Protein AF-X1T3E7-F1 (afdb_monomer_lite)

Foldseek 3Di:
DDDQDPDPQDADFDDDPDLLVRLVVLLVLLVVLLVLLVVLVVVDDPPPPVCVVLVVLSVQLVVLSVQLVVLSVVLVVLVVVQPDDHDPVSVVSSSVSSVSSSVSSSSSSRSSSSSNCVRDPDDPDPVCVVVVPDD

Sequence (135 aa):
RFFPEPTHSFYELVLEEEPVLIVTAAEDAALSYTAKAQQELNKLSYSDVEYASLNELLTKAKNQYNIGFMAQWDGVILESDSGANPSLQTQSEWLKKYCDALNAYAKSQAISLQVYNALVPVPTKLSELRHYNAP

Organism: NCBI:txid412755

Radius of gyration: 17.85 Å; chains: 1; bounding box: 41×33×55 Å

pLDDT: mean 82.86, std 18.31, range [28.38, 98.5]

Structure (mmCIF, N/CA/C/O backbone):
data_AF-X1T3E7-F1
#
_entry.id   AF-X1T3E7-F1
#
loop_
_atom_site.group_PDB
_atom_site.id
_atom_site.type_symbol
_atom_site.label_atom_id
_atom_site.label_alt_id
_atom_site.label_comp_id
_atom_site.label_asym_id
_atom_site.label_entity_id
_atom_site.label_seq_id
_atom_site.pdbx_PDB_ins_code
_atom_site.Cartn_x
_atom_site.Cartn_y
_atom_site.Cartn_z
_atom_site.occupancy
_atom_site.B_iso_or_equiv
_atom_site.auth_seq_id
_atom_site.auth_comp_id
_atom_site.auth_asym_id
_atom_site.auth_atom_id
_atom_site.pdbx_PDB_model_num
ATOM 1 N N . ARG A 1 1 ? -5.787 -1.559 29.673 1.00 41.94 1 ARG A N 1
ATOM 2 C CA . ARG A 1 1 ? -4.686 -1.539 28.678 1.00 41.94 1 ARG A CA 1
ATOM 3 C C . ARG A 1 1 ? -4.904 -2.731 27.762 1.00 41.94 1 ARG A C 1
ATOM 5 O O . ARG A 1 1 ? -4.612 -3.843 28.176 1.00 41.94 1 ARG A O 1
ATOM 12 N N . PHE A 1 2 ? -5.514 -2.511 26.601 1.00 40.09 2 PHE A N 1
ATOM 13 C CA . PHE A 1 2 ? -5.654 -3.542 25.577 1.00 40.09 2 PHE A CA 1
ATOM 14 C C . PHE A 1 2 ? -4.277 -3.687 24.922 1.00 40.09 2 PHE A C 1
ATOM 16 O O . PHE A 1 2 ? -3.780 -2.735 24.323 1.00 40.09 2 PHE A O 1
ATOM 23 N N . PHE A 1 3 ? -3.599 -4.806 25.156 1.00 39.22 3 PHE A N 1
ATOM 24 C CA . PHE A 1 3 ? -2.403 -5.145 24.395 1.00 39.22 3 PHE A CA 1
ATOM 25 C C . PHE A 1 3 ? -2.887 -5.910 23.165 1.00 39.22 3 PHE A C 1
ATOM 27 O O . PHE A 1 3 ? -3.631 -6.873 23.347 1.00 39.22 3 PHE A O 1
ATOM 34 N N . PRO A 1 4 ? -2.548 -5.485 21.939 1.00 43.44 4 PRO A N 1
ATOM 35 C CA . PRO A 1 4 ? -2.921 -6.251 20.764 1.00 43.44 4 PRO A CA 1
ATOM 36 C C . PRO A 1 4 ? -2.249 -7.628 20.853 1.00 43.44 4 PRO A C 1
ATOM 38 O O . PRO A 1 4 ? -1.025 -7.720 20.974 1.00 43.44 4 PRO A O 1
ATOM 41 N N . GLU A 1 5 ? -3.068 -8.682 20.849 1.00 44.84 5 GLU A N 1
ATOM 42 C CA . GLU A 1 5 ? -2.658 -10.064 20.568 1.00 44.84 5 GLU A CA 1
ATOM 43 C C . GLU A 1 5 ? -1.767 -10.096 19.308 1.00 44.84 5 GLU A C 1
ATOM 45 O O . GLU A 1 5 ? -1.893 -9.211 18.453 1.00 44.84 5 GLU A O 1
ATOM 50 N N . PRO A 1 6 ? -0.852 -11.075 19.162 1.00 39.75 6 PRO A N 1
ATOM 51 C CA . PRO A 1 6 ? 0.026 -11.153 18.000 1.00 39.75 6 PRO A CA 1
ATOM 52 C C . PRO A 1 6 ? -0.793 -11.164 16.706 1.00 39.75 6 PRO A C 1
ATOM 54 O O . PRO A 1 6 ? -1.476 -12.129 16.370 1.00 39.75 6 PRO A O 1
ATOM 57 N N . THR A 1 7 ? -0.732 -10.051 15.979 1.00 46.62 7 THR A N 1
ATOM 58 C CA . THR A 1 7 ? -1.510 -9.875 14.758 1.00 46.62 7 THR A CA 1
ATOM 59 C C . THR A 1 7 ? -0.927 -10.735 13.649 1.00 46.62 7 THR A C 1
ATOM 61 O O . THR A 1 7 ? 0.177 -10.485 13.164 1.00 46.62 7 THR A O 1
ATOM 64 N N . HIS A 1 8 ? -1.688 -11.737 13.220 1.00 45.22 8 HIS A N 1
ATOM 65 C CA . HIS A 1 8 ? -1.434 -12.458 11.981 1.00 45.22 8 HIS A CA 1
ATOM 66 C C . HIS A 1 8 ? -1.750 -11.530 10.797 1.00 45.22 8 HIS A C 1
ATOM 68 O O . HIS A 1 8 ? -2.844 -11.550 10.242 1.00 45.22 8 HIS A O 1
ATOM 74 N N . SER A 1 9 ? -0.817 -10.643 10.457 1.00 52.12 9 SER A N 1
ATOM 75 C CA . SER A 1 9 ? -0.91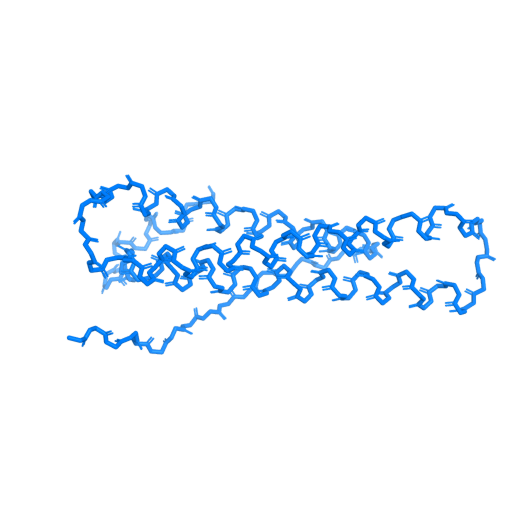4 -9.783 9.277 1.00 52.12 9 SER A CA 1
ATOM 76 C C . SER A 1 9 ? -0.344 -10.523 8.071 1.00 52.12 9 SER A C 1
ATOM 78 O O . SER A 1 9 ? 0.872 -10.613 7.908 1.00 52.12 9 SER A O 1
ATOM 80 N N . PHE A 1 10 ? -1.236 -11.070 7.252 1.00 63.72 10 PHE A N 1
ATOM 81 C CA . PHE A 1 10 ? -0.922 -11.536 5.906 1.00 63.72 10 PHE A CA 1
ATOM 82 C C .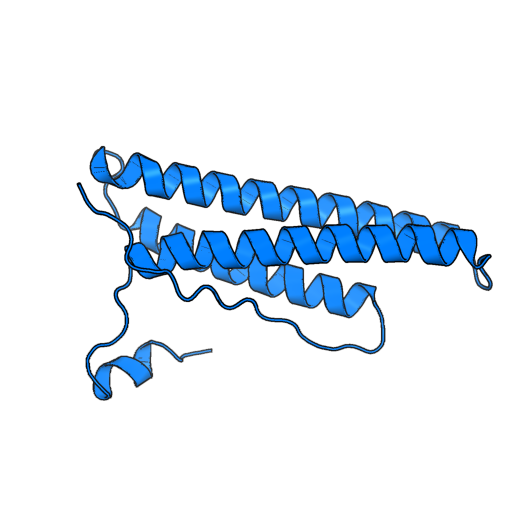 PHE A 1 10 ? -1.070 -10.360 4.938 1.00 63.72 10 PHE A C 1
ATOM 84 O O . PHE A 1 10 ? -1.857 -9.453 5.186 1.00 63.72 10 PHE A O 1
ATOM 91 N N . TYR A 1 11 ? -0.290 -10.346 3.867 1.00 66.31 11 TYR A N 1
ATOM 92 C CA . TYR A 1 11 ? -0.465 -9.411 2.761 1.00 66.31 11 TYR A CA 1
ATOM 93 C C . TYR A 1 11 ? -0.681 -10.234 1.498 1.00 66.31 11 TYR A C 1
ATOM 95 O O . TYR A 1 11 ? -0.137 -11.333 1.363 1.00 66.31 11 TYR A O 1
ATOM 103 N N . GLU A 1 12 ? -1.520 -9.725 0.613 1.00 76.38 12 GLU A N 1
ATOM 104 C CA . GLU A 1 12 ? -1.856 -10.380 -0.637 1.00 76.38 12 GLU A CA 1
ATOM 105 C C . GLU A 1 12 ? -0.914 -9.890 -1.735 1.00 76.38 12 GLU A C 1
ATOM 107 O O . GLU A 1 12 ? -0.697 -8.686 -1.902 1.00 76.38 12 GLU A O 1
ATOM 112 N N . LEU A 1 13 ? -0.330 -10.849 -2.453 1.00 73.31 13 LEU A N 1
ATOM 113 C CA . LEU A 1 13 ? 0.453 -1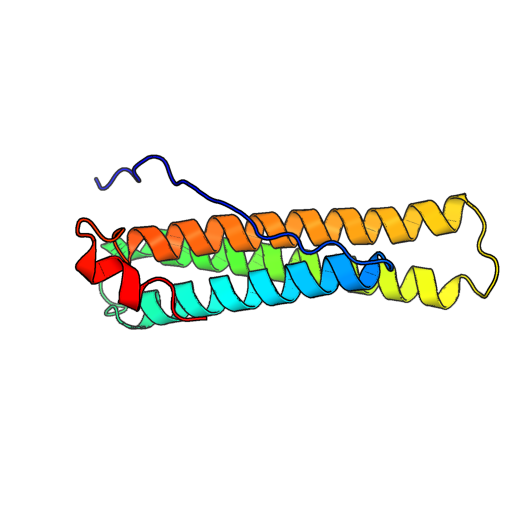0.620 -3.658 1.00 73.31 13 LEU A CA 1
ATOM 114 C C . LEU A 1 13 ? -0.144 -11.449 -4.787 1.00 73.31 13 LEU A C 1
ATOM 116 O O . LEU A 1 13 ? -0.255 -12.670 -4.668 1.00 73.31 13 LEU A O 1
ATOM 120 N N . VAL A 1 14 ? -0.466 -10.778 -5.888 1.00 81.75 14 VAL A N 1
ATOM 121 C CA . VAL A 1 14 ? -0.838 -11.411 -7.153 1.00 81.75 14 VAL A CA 1
ATOM 122 C C . VAL A 1 14 ? 0.388 -11.387 -8.059 1.00 81.75 14 VAL A C 1
ATOM 124 O O . VAL A 1 14 ? 1.063 -10.364 -8.171 1.00 81.75 14 VAL A O 1
ATOM 127 N N . LEU A 1 15 ? 0.721 -12.536 -8.646 1.00 81.56 15 LEU A N 1
ATOM 128 C CA . LEU A 1 15 ? 1.816 -12.645 -9.607 1.00 81.56 15 LEU A CA 1
ATOM 129 C C . LEU A 1 15 ? 1.277 -12.362 -11.005 1.00 81.56 15 LEU A C 1
ATOM 131 O O . LEU A 1 15 ? 0.324 -13.006 -11.430 1.00 81.56 15 LEU A O 1
ATOM 135 N N . GLU A 1 16 ? 1.931 -11.445 -11.706 1.00 86.94 16 GLU A N 1
ATOM 136 C CA . GLU A 1 16 ? 1.581 -11.008 -13.056 1.00 86.94 16 GLU A CA 1
ATOM 137 C C . GLU A 1 16 ? 2.837 -10.969 -13.934 1.00 86.94 16 GLU A C 1
ATOM 139 O O . GLU A 1 16 ? 3.964 -10.968 -13.428 1.00 86.94 16 GLU A O 1
ATOM 144 N N . GLU A 1 17 ? 2.646 -10.951 -15.254 1.00 84.00 17 GLU A N 1
ATOM 145 C CA . GLU A 1 17 ? 3.756 -10.918 -16.219 1.00 84.00 17 GLU A CA 1
ATOM 146 C C . GLU A 1 17 ? 4.453 -9.551 -16.263 1.00 84.00 17 GLU A C 1
ATOM 148 O O . GLU A 1 17 ? 5.671 -9.479 -16.439 1.00 84.00 17 GLU A O 1
ATOM 153 N N . GLU A 1 18 ? 3.699 -8.470 -16.058 1.00 89.06 18 GLU A N 1
ATOM 154 C CA . GLU A 1 18 ? 4.221 -7.105 -16.077 1.00 89.06 18 GLU A CA 1
ATOM 155 C C . GLU A 1 18 ? 4.379 -6.554 -14.649 1.00 89.06 18 GLU A C 1
ATOM 157 O O . GLU A 1 18 ? 3.432 -6.609 -13.856 1.00 89.06 18 GLU A O 1
ATOM 162 N N . PRO A 1 19 ? 5.538 -5.962 -14.297 1.00 91.31 19 PRO A N 1
ATOM 163 C CA . PRO A 1 19 ? 5.781 -5.416 -12.960 1.00 91.31 19 PRO A CA 1
ATOM 164 C C . PRO A 1 19 ? 4.730 -4.405 -12.497 1.00 91.31 19 PRO A C 1
ATOM 166 O O . PRO A 1 19 ? 4.358 -4.404 -11.324 1.00 91.31 19 PRO A O 1
ATOM 169 N N . VAL A 1 20 ? 4.223 -3.573 -13.412 1.00 92.75 20 VAL A N 1
ATOM 170 C CA . VAL A 1 20 ? 3.177 -2.592 -13.102 1.00 92.75 20 VAL A CA 1
ATOM 171 C C . VAL A 1 20 ? 1.888 -3.271 -12.632 1.00 92.75 20 VAL A C 1
ATOM 173 O O . VAL A 1 20 ? 1.289 -2.816 -11.662 1.00 92.75 20 VAL A O 1
ATOM 176 N N . LEU A 1 21 ? 1.514 -4.409 -13.227 1.00 92.44 21 LEU A N 1
ATOM 177 C CA . LEU A 1 21 ? 0.303 -5.149 -12.867 1.00 92.44 21 LEU A CA 1
ATOM 178 C C . LEU A 1 21 ? 0.414 -5.784 -11.474 1.00 92.44 21 LEU A C 1
ATOM 180 O O . LEU A 1 21 ? -0.553 -5.763 -10.715 1.00 92.44 21 LEU A O 1
ATOM 184 N N . ILE A 1 22 ? 1.606 -6.259 -11.089 1.00 91.88 22 ILE A N 1
ATOM 185 C CA . ILE A 1 22 ? 1.875 -6.742 -9.720 1.00 91.88 22 ILE A CA 1
ATOM 186 C C . ILE A 1 22 ? 1.630 -5.618 -8.705 1.00 91.88 22 ILE A C 1
ATOM 188 O O . ILE A 1 22 ? 1.005 -5.823 -7.661 1.00 91.88 22 ILE A O 1
ATOM 192 N N . VAL A 1 23 ? 2.132 -4.415 -9.002 1.00 94.12 23 VAL A N 1
ATOM 193 C CA . VAL A 1 23 ? 1.985 -3.254 -8.117 1.00 94.12 23 VAL A CA 1
ATOM 194 C C . VAL A 1 23 ? 0.530 -2.785 -8.057 1.00 94.12 23 VAL A C 1
ATOM 196 O O . VAL A 1 23 ? 0.046 -2.515 -6.960 1.00 94.12 23 VAL A O 1
ATOM 199 N N . THR A 1 24 ? -0.187 -2.757 -9.184 1.00 94.31 24 THR A N 1
ATOM 200 C CA . THR A 1 24 ? -1.621 -2.423 -9.235 1.00 94.31 24 THR A CA 1
ATOM 201 C C . THR A 1 24 ? -2.466 -3.404 -8.423 1.00 94.31 24 THR A C 1
ATOM 203 O O . THR A 1 24 ? -3.314 -2.983 -7.642 1.00 94.31 24 THR A O 1
ATOM 206 N N . ALA A 1 25 ? -2.194 -4.707 -8.497 1.00 91.31 25 ALA A N 1
ATOM 207 C CA . ALA A 1 25 ? -2.909 -5.674 -7.665 1.00 91.31 25 ALA A CA 1
ATOM 208 C C . ALA A 1 25 ? -2.661 -5.445 -6.159 1.00 91.31 25 ALA A C 1
ATOM 210 O O . ALA A 1 25 ? -3.573 -5.554 -5.335 1.00 91.31 25 ALA A O 1
ATOM 211 N N . ALA A 1 26 ? -1.430 -5.085 -5.781 1.00 93.12 26 ALA A N 1
ATOM 212 C CA . ALA A 1 26 ? -1.107 -4.748 -4.397 1.00 93.12 26 ALA A CA 1
ATOM 213 C C . ALA A 1 26 ? -1.767 -3.436 -3.930 1.00 93.12 26 ALA A C 1
ATOM 215 O O . ALA A 1 26 ? -2.147 -3.340 -2.755 1.00 93.12 26 ALA A O 1
ATOM 216 N N . GLU A 1 27 ? -1.910 -2.456 -4.828 1.00 96.31 27 GLU A N 1
ATOM 217 C CA . GLU A 1 27 ? -2.665 -1.216 -4.620 1.00 96.31 27 GLU A CA 1
ATOM 218 C C . GLU A 1 27 ? -4.137 -1.518 -4.320 1.00 96.31 27 GLU A C 1
ATOM 220 O O . GLU A 1 27 ? -4.649 -1.083 -3.285 1.00 96.31 27 GLU A O 1
ATOM 225 N N . ASP A 1 28 ? -4.793 -2.308 -5.173 1.00 94.12 28 ASP A N 1
ATOM 226 C CA . ASP A 1 28 ? -6.204 -2.678 -5.029 1.00 94.12 28 ASP A CA 1
ATOM 227 C C . ASP A 1 28 ? -6.464 -3.393 -3.696 1.00 94.12 28 ASP A C 1
ATOM 229 O O . ASP A 1 28 ? -7.395 -3.051 -2.954 1.00 94.12 28 ASP A O 1
ATOM 233 N N . ALA A 1 29 ? -5.592 -4.336 -3.330 1.00 91.94 29 ALA A N 1
ATOM 234 C CA . ALA A 1 29 ? -5.657 -5.015 -2.040 1.00 91.94 29 ALA A CA 1
ATOM 235 C C . ALA A 1 29 ? -5.479 -4.033 -0.863 1.00 91.94 29 ALA A C 1
ATOM 237 O O . ALA A 1 29 ? -6.239 -4.073 0.111 1.00 91.94 29 ALA A O 1
ATOM 238 N N . ALA A 1 30 ? -4.515 -3.107 -0.944 1.00 94.56 30 ALA A N 1
ATOM 239 C CA . ALA A 1 30 ? -4.298 -2.083 0.082 1.00 94.56 30 ALA A CA 1
ATOM 240 C C . ALA A 1 30 ? -5.496 -1.138 0.231 1.00 94.56 30 ALA A C 1
ATOM 242 O O . ALA A 1 30 ? -5.894 -0.825 1.362 1.00 94.56 30 ALA A O 1
ATOM 243 N N . LEU A 1 31 ? -6.101 -0.723 -0.882 1.00 95.62 31 LEU A N 1
ATOM 244 C CA . LEU A 1 31 ? -7.301 0.102 -0.892 1.00 95.62 31 LEU A CA 1
ATOM 245 C C . LEU A 1 31 ? -8.476 -0.638 -0.241 1.00 95.62 31 LEU A C 1
ATOM 247 O O . LEU A 1 31 ? -9.120 -0.092 0.658 1.00 95.62 31 LEU A O 1
ATOM 251 N N . SER A 1 32 ? -8.700 -1.897 -0.627 1.00 93.62 32 SER A N 1
ATOM 252 C CA . SER A 1 32 ? -9.759 -2.753 -0.081 1.00 93.62 32 SER A CA 1
ATOM 253 C C . SER A 1 32 ? -9.634 -2.931 1.436 1.00 93.62 32 SER A C 1
ATOM 255 O O . SER A 1 32 ? -10.584 -2.652 2.175 1.00 93.62 32 SER A O 1
ATOM 257 N N . TYR A 1 33 ? -8.454 -3.305 1.947 1.00 92.38 33 TYR A N 1
ATOM 258 C CA . TYR A 1 33 ? -8.254 -3.463 3.393 1.00 92.38 33 TYR A CA 1
ATOM 259 C C . TYR A 1 33 ? -8.387 -2.144 4.155 1.00 92.38 33 TYR A C 1
ATOM 261 O O . TYR A 1 33 ? -8.972 -2.117 5.238 1.00 92.38 33 TYR A O 1
ATOM 269 N N . THR A 1 34 ? -7.893 -1.040 3.592 1.00 94.75 34 THR A N 1
ATOM 270 C CA . THR A 1 34 ? -8.037 0.288 4.204 1.00 94.75 34 THR A CA 1
ATOM 271 C C . THR A 1 34 ? -9.504 0.714 4.272 1.00 94.75 34 THR A C 1
ATOM 273 O O . THR A 1 34 ? -9.940 1.247 5.295 1.00 94.75 34 THR A O 1
ATOM 276 N N . ALA A 1 35 ? -10.287 0.434 3.227 1.00 93.75 35 ALA A N 1
ATOM 277 C CA . ALA A 1 35 ? -11.721 0.699 3.201 1.00 93.75 35 ALA A CA 1
ATOM 278 C C . ALA A 1 35 ? -12.476 -0.144 4.240 1.00 93.75 35 ALA A C 1
ATOM 280 O O . ALA A 1 35 ? -13.266 0.411 5.005 1.00 93.75 35 ALA A O 1
ATOM 281 N N . LYS A 1 36 ? -12.179 -1.449 4.339 1.00 91.69 36 LYS A N 1
ATOM 282 C CA . LYS A 1 36 ? -12.756 -2.345 5.359 1.00 91.69 36 LYS A CA 1
ATOM 283 C C . LYS A 1 36 ? -12.445 -1.855 6.776 1.00 91.69 36 LYS A C 1
ATOM 285 O O . LYS A 1 36 ? -13.354 -1.694 7.585 1.00 91.69 36 LYS A O 1
ATOM 290 N N . ALA A 1 37 ? -11.182 -1.542 7.068 1.00 91.12 37 ALA A N 1
ATOM 291 C CA . ALA A 1 37 ? -10.773 -1.022 8.372 1.00 91.12 37 ALA A CA 1
ATOM 292 C C . ALA A 1 37 ? -11.467 0.308 8.719 1.00 91.12 37 ALA A C 1
ATOM 294 O O . ALA A 1 37 ? -11.952 0.485 9.836 1.00 91.12 37 ALA A O 1
ATOM 295 N N . GLN A 1 38 ? -11.567 1.230 7.755 1.00 93.31 38 GLN A N 1
ATOM 296 C CA . GLN A 1 38 ? -12.275 2.498 7.937 1.00 93.31 38 GLN A CA 1
ATOM 297 C C . GLN A 1 38 ? -13.769 2.298 8.189 1.00 93.31 38 GLN A C 1
ATOM 299 O O . GLN A 1 38 ? -14.339 2.991 9.031 1.00 93.31 38 GLN A O 1
ATOM 304 N N . GLN A 1 39 ? -14.404 1.383 7.458 1.00 92.56 39 GLN A N 1
ATOM 305 C CA . GLN A 1 39 ? -15.819 1.080 7.621 1.00 92.56 39 GLN A CA 1
ATOM 306 C C . GLN A 1 39 ? -16.112 0.594 9.040 1.00 92.56 39 GLN A C 1
ATOM 308 O O . GLN A 1 39 ? -17.065 1.073 9.647 1.00 92.56 39 GLN A O 1
ATOM 313 N N . GLU A 1 40 ? -15.295 -0.315 9.574 1.00 89.75 40 GLU A N 1
ATOM 314 C CA . GLU A 1 40 ? -15.446 -0.800 10.949 1.00 89.75 40 GLU A CA 1
ATOM 315 C C . GLU A 1 40 ? -15.198 0.310 11.972 1.00 89.75 40 GLU A C 1
ATOM 317 O O . GLU A 1 40 ? -15.992 0.481 12.895 1.00 89.75 40 GLU A O 1
ATOM 322 N N . LEU A 1 41 ? -14.161 1.131 11.771 1.00 88.06 41 LEU A N 1
ATOM 323 C CA . LEU A 1 41 ? -13.857 2.242 12.673 1.00 88.06 41 LEU A CA 1
ATOM 324 C C . LEU A 1 41 ? -14.985 3.289 12.698 1.00 88.06 41 LEU A C 1
ATOM 326 O O . LEU A 1 41 ? -15.311 3.821 13.754 1.00 88.06 41 LEU A O 1
ATOM 330 N N . ASN A 1 42 ? -15.632 3.545 11.556 1.00 88.31 42 ASN A N 1
ATOM 331 C CA . ASN A 1 42 ? -16.753 4.484 11.439 1.00 88.31 42 ASN A CA 1
ATOM 332 C C . ASN A 1 42 ? -18.036 4.021 12.146 1.00 88.31 42 ASN A C 1
ATOM 334 O O . ASN A 1 42 ? -18.949 4.827 12.317 1.00 88.31 42 ASN A O 1
ATOM 338 N N . LYS A 1 43 ? -18.143 2.743 12.537 1.00 85.50 43 LYS A N 1
ATOM 339 C CA . LYS A 1 43 ? -19.275 2.252 13.342 1.00 85.50 43 LYS A CA 1
ATOM 340 C C . LYS A 1 43 ? -19.177 2.692 14.806 1.00 85.50 43 LYS A C 1
ATOM 342 O O . LYS A 1 43 ? -20.157 2.574 15.537 1.00 85.50 43 LYS A O 1
ATOM 347 N N . LEU A 1 44 ? -18.008 3.165 15.235 1.00 82.00 44 LEU A N 1
ATOM 348 C CA . LEU A 1 44 ? -17.748 3.608 16.600 1.00 82.00 44 LEU A CA 1
ATOM 349 C C . LEU A 1 44 ? -18.114 5.086 16.762 1.00 82.00 44 LEU A C 1
ATOM 351 O O . LEU A 1 44 ? -18.029 5.876 15.821 1.00 82.00 44 LEU A O 1
ATOM 355 N N . SER A 1 45 ? -18.495 5.481 17.976 1.00 66.38 45 SER A N 1
ATOM 356 C CA . SER A 1 45 ? -18.708 6.895 18.284 1.00 66.38 45 SER A CA 1
ATOM 357 C C . SER A 1 45 ? -17.358 7.607 18.397 1.00 66.38 45 SER A C 1
ATOM 359 O O . SER A 1 45 ? -16.516 7.224 19.205 1.00 66.38 45 SER A O 1
ATOM 361 N N . TYR A 1 46 ? -17.158 8.695 17.647 1.00 55.94 46 TYR A N 1
ATOM 362 C CA . TYR A 1 46 ? -15.921 9.499 17.666 1.00 55.94 46 TYR A CA 1
ATOM 363 C C . TYR A 1 46 ? -15.606 10.160 19.025 1.00 55.94 46 TYR A C 1
ATOM 365 O O . TYR A 1 46 ? -14.556 10.778 19.183 1.00 55.94 46 TYR A O 1
ATOM 373 N N . SER A 1 47 ? -16.507 10.049 20.005 1.00 59.75 47 SER A N 1
ATOM 374 C CA . SER A 1 47 ? -16.300 10.480 21.391 1.00 59.75 47 SER A CA 1
ATOM 375 C C . SER A 1 47 ? -15.518 9.475 22.248 1.00 59.75 47 SER A C 1
ATOM 377 O O . SER A 1 47 ? -15.098 9.831 23.349 1.00 59.75 47 SER A O 1
ATOM 379 N N . ASP A 1 48 ? -15.320 8.240 21.777 1.00 61.59 48 ASP A N 1
ATOM 380 C CA . ASP A 1 48 ? -14.615 7.202 22.531 1.00 61.59 48 ASP A CA 1
ATOM 381 C C . ASP A 1 48 ? -13.097 7.327 22.355 1.00 61.59 48 ASP A C 1
ATOM 383 O O . ASP A 1 48 ? -12.493 6.833 21.400 1.00 61.59 48 ASP A O 1
ATOM 387 N N . VAL A 1 49 ? -12.464 7.976 23.338 1.00 67.56 49 VAL A N 1
ATOM 388 C CA . VAL A 1 49 ? -11.004 8.174 23.443 1.00 67.56 49 VAL A CA 1
ATOM 389 C C . VAL A 1 49 ? -10.226 6.853 23.335 1.00 67.56 49 VAL A C 1
ATOM 391 O O . VAL A 1 49 ? -9.072 6.841 22.907 1.00 67.56 49 VAL A O 1
ATOM 394 N N . GLU A 1 50 ? -10.858 5.731 23.683 1.00 71.50 50 GLU A N 1
ATOM 395 C CA . GLU A 1 50 ? -10.252 4.396 23.670 1.00 71.50 50 GLU A CA 1
ATOM 396 C C . GLU A 1 50 ? -9.802 3.938 22.272 1.00 71.50 50 GLU A C 1
ATOM 398 O O . GLU A 1 50 ? -8.858 3.153 22.172 1.00 71.50 50 GLU A O 1
ATOM 403 N N . TYR A 1 51 ? -10.394 4.475 21.198 1.00 76.19 51 TYR A N 1
ATOM 404 C CA . TYR A 1 51 ? -10.076 4.089 19.815 1.00 76.19 51 TYR A CA 1
ATOM 405 C C . TYR A 1 51 ? -9.146 5.065 19.084 1.00 76.19 51 TYR A C 1
ATOM 407 O O . TYR A 1 51 ? -8.852 4.868 17.901 1.00 76.19 51 TYR A O 1
ATOM 415 N N . ALA A 1 52 ? -8.632 6.093 19.768 1.00 82.25 52 ALA A N 1
ATOM 416 C CA . ALA A 1 52 ? -7.714 7.066 19.171 1.00 82.25 52 ALA A CA 1
ATOM 417 C C . ALA A 1 52 ? -6.474 6.394 18.547 1.00 82.25 52 ALA A C 1
ATOM 419 O O . ALA A 1 52 ? -6.065 6.747 17.442 1.00 82.25 52 ALA A O 1
ATOM 420 N N . SER A 1 53 ? -5.937 5.358 19.199 1.00 87.25 53 SER A N 1
ATOM 421 C CA . SER A 1 53 ? -4.795 4.582 18.696 1.00 87.25 53 SER A CA 1
ATOM 422 C C . SER A 1 53 ? -5.105 3.820 17.401 1.00 87.25 53 SER A C 1
ATOM 424 O O . SER A 1 53 ? -4.242 3.709 16.531 1.00 87.25 53 SER A O 1
ATOM 426 N N . LEU A 1 54 ? -6.338 3.330 17.223 1.00 89.19 54 LEU A N 1
ATOM 427 C CA . LEU A 1 54 ? -6.761 2.672 15.983 1.00 89.19 54 LEU A CA 1
ATOM 428 C C . LEU A 1 54 ? -6.911 3.678 14.840 1.00 89.19 54 LEU A C 1
ATOM 430 O O . LEU A 1 54 ? -6.530 3.384 13.708 1.00 89.19 54 LEU A O 1
ATOM 434 N N . ASN A 1 55 ? -7.395 4.885 15.137 1.00 89.69 55 ASN A N 1
ATOM 435 C CA . ASN A 1 55 ? -7.453 5.967 14.157 1.00 89.69 55 ASN A CA 1
ATOM 436 C C . ASN A 1 55 ? -6.049 6.422 13.710 1.00 89.69 55 ASN A C 1
ATOM 438 O O . ASN A 1 55 ? -5.820 6.672 12.523 1.00 89.69 55 ASN A O 1
ATOM 442 N N . GLU A 1 56 ? -5.084 6.481 14.631 1.00 91.31 56 GLU A N 1
ATOM 443 C CA . GLU A 1 56 ? -3.676 6.747 14.307 1.00 91.31 56 GLU A CA 1
ATOM 444 C C . GLU A 1 56 ? -3.074 5.653 13.415 1.00 91.31 56 GLU A C 1
ATOM 446 O O . GLU A 1 56 ? -2.415 5.959 12.416 1.00 91.31 56 GLU A O 1
ATOM 451 N N . LEU A 1 57 ? -3.334 4.376 13.721 1.00 93.19 57 LEU A N 1
ATOM 452 C CA . LEU A 1 57 ? -2.897 3.256 12.883 1.00 93.19 57 LEU A CA 1
ATOM 453 C C . LEU A 1 57 ? -3.522 3.315 11.487 1.00 93.19 57 LEU A C 1
ATOM 455 O O . LEU A 1 57 ? -2.805 3.183 10.496 1.00 93.19 57 LEU A O 1
ATOM 459 N N . LEU A 1 58 ? -4.823 3.590 11.382 1.00 94.00 58 LEU A N 1
ATOM 460 C CA . LEU A 1 58 ? -5.488 3.729 10.088 1.00 94.00 58 LEU A CA 1
ATOM 461 C C . LEU A 1 58 ? -4.937 4.917 9.286 1.00 94.00 58 LEU A C 1
ATOM 463 O O . LEU A 1 58 ? -4.734 4.822 8.076 1.00 94.00 58 LEU A O 1
ATOM 467 N N . THR A 1 59 ? -4.619 6.022 9.960 1.00 95.19 59 THR A N 1
ATOM 468 C CA . THR A 1 59 ? -3.933 7.166 9.340 1.00 95.19 59 THR A CA 1
ATOM 469 C C . THR A 1 59 ? -2.554 6.761 8.817 1.00 95.19 59 THR A C 1
ATOM 471 O O . THR A 1 59 ? -2.188 7.092 7.689 1.00 95.19 59 THR A O 1
ATOM 474 N N . LYS A 1 60 ? -1.796 5.975 9.589 1.00 96.88 60 LYS A N 1
ATOM 475 C CA . LYS A 1 60 ? -0.503 5.431 9.157 1.00 96.88 60 LYS A CA 1
ATOM 476 C C . LYS A 1 60 ? -0.646 4.504 7.946 1.00 96.88 60 LYS A C 1
ATOM 478 O O . LYS A 1 60 ? 0.180 4.593 7.040 1.00 96.88 60 LYS A O 1
ATOM 483 N N . ALA A 1 61 ? -1.682 3.665 7.898 1.00 96.25 61 ALA A N 1
ATOM 484 C CA . ALA A 1 61 ? -1.961 2.798 6.754 1.00 96.25 61 ALA A CA 1
ATOM 485 C C . ALA A 1 61 ? -2.244 3.603 5.475 1.00 96.25 61 ALA A C 1
ATOM 487 O O . ALA A 1 61 ? -1.650 3.322 4.433 1.00 96.25 61 ALA A O 1
ATOM 488 N N . LYS A 1 62 ? -3.064 4.659 5.567 1.00 98.00 62 LYS A N 1
ATOM 489 C CA . LYS A 1 62 ? -3.334 5.585 4.451 1.00 98.00 62 LYS A CA 1
ATOM 490 C C . LYS A 1 62 ? -2.081 6.323 3.985 1.00 98.00 62 LYS A C 1
ATOM 492 O O . LYS A 1 62 ? -1.866 6.481 2.790 1.00 98.00 62 LYS A O 1
ATOM 497 N N . ASN A 1 63 ? -1.216 6.729 4.912 1.00 98.44 63 ASN A N 1
ATOM 498 C CA . ASN A 1 63 ? 0.059 7.347 4.551 1.00 98.44 63 ASN A CA 1
ATOM 499 C C . ASN A 1 63 ? 0.967 6.373 3.789 1.00 98.44 63 ASN A C 1
ATOM 501 O O . ASN A 1 63 ? 1.601 6.776 2.820 1.00 98.44 63 ASN A O 1
ATOM 505 N N . GLN A 1 64 ? 1.017 5.096 4.189 1.00 98.12 64 GLN A N 1
ATOM 506 C CA . GLN A 1 64 ? 1.748 4.075 3.430 1.00 98.12 64 GLN A CA 1
ATOM 507 C C . GLN A 1 64 ? 1.131 3.839 2.046 1.00 98.12 64 GLN A C 1
ATOM 509 O O . GLN A 1 64 ? 1.879 3.750 1.080 1.00 98.12 64 GLN A O 1
ATOM 514 N N . TYR A 1 65 ? -0.201 3.824 1.928 1.00 98.38 65 TYR A N 1
ATOM 515 C CA . TYR A 1 65 ? -0.877 3.752 0.628 1.00 98.38 65 TYR A CA 1
ATOM 516 C C . TYR A 1 65 ? -0.455 4.913 -0.284 1.00 98.38 65 TYR A C 1
ATOM 518 O O . TYR A 1 65 ? -0.015 4.685 -1.403 1.00 98.38 65 TYR A O 1
ATOM 526 N N . ASN A 1 66 ? -0.477 6.149 0.223 1.00 98.38 66 ASN A N 1
ATOM 527 C CA . ASN A 1 66 ? -0.068 7.325 -0.550 1.00 98.38 66 ASN A CA 1
ATOM 528 C C . ASN A 1 66 ? 1.410 7.273 -0.973 1.00 98.38 66 ASN A C 1
ATOM 530 O O . ASN A 1 66 ? 1.741 7.685 -2.080 1.00 98.38 66 ASN A O 1
ATOM 534 N N . ILE A 1 67 ? 2.303 6.768 -0.113 1.00 98.50 67 ILE A N 1
ATOM 535 C CA . ILE A 1 67 ? 3.712 6.539 -0.480 1.00 98.50 67 ILE A CA 1
ATOM 536 C C . ILE A 1 67 ? 3.803 5.521 -1.623 1.00 98.50 67 ILE A C 1
ATOM 538 O O . ILE A 1 67 ? 4.563 5.742 -2.563 1.00 98.50 67 ILE A O 1
ATOM 542 N N . GLY A 1 68 ? 3.018 4.441 -1.550 1.00 98.19 68 GLY A N 1
ATOM 543 C CA . GLY A 1 68 ? 2.946 3.425 -2.597 1.00 98.19 68 GLY A CA 1
ATOM 544 C C . GLY A 1 68 ? 2.490 4.001 -3.929 1.00 98.19 68 GLY A C 1
ATOM 545 O O . GLY A 1 68 ? 3.182 3.842 -4.930 1.00 98.19 68 GLY A O 1
ATOM 546 N N . PHE A 1 69 ? 1.407 4.775 -3.900 1.00 98.25 69 PHE A N 1
ATOM 547 C CA . PHE A 1 69 ? 0.855 5.449 -5.070 1.00 98.25 69 PHE A CA 1
ATOM 548 C C . PHE A 1 69 ? 1.871 6.378 -5.735 1.00 98.25 69 PHE A C 1
ATOM 550 O O . PHE A 1 69 ? 2.069 6.318 -6.945 1.00 98.25 69 PHE A O 1
ATOM 557 N N . MET A 1 70 ? 2.574 7.202 -4.952 1.00 98.50 70 MET A N 1
ATOM 558 C CA . MET A 1 70 ? 3.593 8.101 -5.504 1.00 98.50 70 MET A CA 1
ATOM 559 C C . MET A 1 70 ? 4.772 7.332 -6.112 1.00 98.50 70 MET A C 1
ATOM 561 O O . MET A 1 70 ? 5.237 7.683 -7.191 1.00 98.50 70 MET A O 1
ATOM 565 N N . ALA A 1 71 ? 5.233 6.260 -5.460 1.00 98.19 71 ALA A N 1
ATOM 566 C CA . ALA A 1 71 ? 6.312 5.430 -5.990 1.00 98.19 71 ALA A CA 1
ATOM 567 C C . ALA A 1 71 ? 5.899 4.680 -7.270 1.00 98.19 71 ALA A C 1
ATOM 569 O O . ALA A 1 71 ? 6.688 4.603 -8.207 1.00 98.19 71 ALA A O 1
ATOM 570 N N . GLN A 1 72 ? 4.667 4.173 -7.345 1.00 97.94 72 GLN A N 1
ATOM 571 C CA . GLN A 1 72 ? 4.123 3.550 -8.554 1.00 97.94 72 GLN A CA 1
ATOM 572 C C . GLN A 1 72 ? 4.067 4.562 -9.695 1.00 97.94 72 GLN A C 1
ATOM 574 O O . GLN A 1 72 ? 4.513 4.250 -10.796 1.00 97.94 72 GLN A O 1
ATOM 579 N N . TRP A 1 73 ? 3.600 5.785 -9.426 1.00 97.69 73 TRP A N 1
ATOM 580 C CA . TRP A 1 73 ? 3.547 6.829 -10.447 1.00 97.69 73 TRP A CA 1
ATOM 581 C C . TRP A 1 73 ? 4.946 7.219 -10.943 1.00 97.69 73 TRP A C 1
ATOM 583 O O . TRP A 1 73 ? 5.178 7.289 -12.148 1.00 97.69 73 TRP A O 1
ATOM 593 N N . ASP A 1 74 ? 5.913 7.389 -10.038 1.00 97.56 74 ASP A N 1
ATOM 594 C CA . ASP A 1 74 ? 7.314 7.597 -10.422 1.00 97.56 74 ASP A CA 1
ATOM 595 C C . ASP A 1 74 ? 7.821 6.465 -11.337 1.00 97.56 74 ASP A C 1
ATOM 597 O O . ASP A 1 74 ? 8.520 6.727 -12.314 1.00 97.56 74 ASP A O 1
ATOM 601 N N . GLY A 1 75 ? 7.470 5.210 -11.028 1.00 96.38 75 GLY A N 1
ATOM 602 C CA . GLY A 1 75 ? 7.823 4.040 -11.833 1.00 96.38 75 GLY A CA 1
ATOM 603 C C . GLY A 1 75 ? 7.223 4.082 -13.238 1.00 96.38 75 GLY A C 1
ATOM 604 O O . GLY A 1 75 ? 7.967 3.956 -14.207 1.00 96.38 75 GLY A O 1
ATOM 605 N N . VAL A 1 76 ? 5.917 4.344 -13.358 1.00 95.88 76 VAL A N 1
ATOM 606 C CA . VAL A 1 76 ? 5.224 4.401 -14.659 1.00 95.88 76 VAL A CA 1
ATOM 607 C C . VAL A 1 76 ? 5.755 5.544 -15.526 1.00 95.88 76 VAL A C 1
ATOM 609 O O . VAL A 1 76 ? 5.923 5.363 -16.732 1.00 95.88 76 VAL A O 1
ATOM 612 N N . ILE A 1 77 ? 6.045 6.712 -14.941 1.00 95.75 77 ILE A N 1
ATOM 613 C CA . ILE A 1 77 ? 6.636 7.843 -15.675 1.00 95.75 77 ILE A CA 1
ATOM 614 C C . ILE A 1 77 ? 8.015 7.453 -16.213 1.00 95.75 77 ILE A C 1
ATOM 616 O O . ILE A 1 77 ? 8.268 7.593 -17.408 1.00 95.75 77 ILE A O 1
ATOM 620 N N . LEU A 1 78 ? 8.885 6.908 -15.355 1.00 93.88 78 LEU A N 1
ATOM 621 C CA . LEU A 1 78 ? 10.228 6.483 -15.757 1.00 93.88 78 LEU A CA 1
ATOM 622 C C . LEU A 1 78 ? 10.199 5.386 -16.826 1.00 93.88 78 LEU A C 1
ATOM 624 O O . LEU A 1 78 ? 10.996 5.429 -17.759 1.00 93.88 78 LEU A O 1
ATOM 628 N N . GLU A 1 79 ? 9.298 4.411 -16.705 1.00 94.00 79 GLU A N 1
ATOM 629 C CA . GLU A 1 79 ? 9.116 3.355 -17.701 1.00 94.00 79 GLU A CA 1
ATOM 630 C C . GLU A 1 79 ? 8.654 3.941 -19.043 1.00 94.00 79 GLU A C 1
ATOM 632 O O . GLU A 1 79 ? 9.269 3.673 -20.078 1.00 94.00 79 GLU A O 1
ATOM 637 N N . SER A 1 80 ? 7.647 4.818 -19.022 1.00 92.00 80 SER A N 1
ATOM 638 C CA . SER A 1 80 ? 7.088 5.454 -20.223 1.00 92.00 80 SER A CA 1
ATOM 639 C C . SER A 1 80 ? 8.107 6.331 -20.959 1.00 92.00 80 SER A C 1
ATOM 641 O O . SER A 1 80 ? 8.193 6.287 -22.188 1.00 92.00 80 SER A O 1
ATOM 643 N N . ASP A 1 81 ? 8.921 7.089 -20.220 1.00 92.81 81 ASP A N 1
ATOM 644 C CA . ASP A 1 81 ? 9.935 7.991 -20.782 1.00 92.81 81 ASP A CA 1
ATOM 645 C C . ASP A 1 81 ? 11.154 7.242 -21.350 1.00 92.81 81 ASP A C 1
ATOM 647 O O . ASP A 1 81 ? 11.948 7.803 -22.110 1.00 92.81 81 ASP A O 1
ATOM 651 N N . SER A 1 82 ? 11.317 5.964 -21.002 1.00 90.06 82 SER A N 1
ATOM 652 C CA . SER A 1 82 ? 12.513 5.186 -21.330 1.00 90.06 82 SER A CA 1
ATOM 653 C C . SER A 1 82 ? 12.546 4.631 -22.766 1.00 90.06 82 SER A C 1
ATOM 655 O O . SER A 1 82 ? 13.606 4.228 -23.258 1.00 90.06 82 SER A O 1
ATOM 657 N N . GLY A 1 83 ? 11.414 4.686 -23.478 1.00 87.31 83 GLY A N 1
ATOM 658 C CA . GLY A 1 83 ? 11.286 4.258 -24.872 1.00 87.31 83 GLY A CA 1
ATOM 659 C C . GLY A 1 83 ? 11.320 2.735 -25.063 1.00 87.31 83 GLY A C 1
ATOM 660 O O . GLY A 1 83 ? 11.279 1.961 -24.118 1.00 87.31 83 GLY A O 1
ATOM 661 N N . ALA A 1 84 ? 11.390 2.277 -26.318 1.00 84.38 84 ALA A N 1
ATOM 662 C CA . ALA A 1 84 ? 11.193 0.859 -26.659 1.00 84.38 84 ALA A CA 1
ATOM 663 C C . ALA A 1 84 ? 12.352 -0.082 -26.270 1.00 84.38 84 ALA A C 1
ATOM 665 O O . ALA A 1 84 ? 12.198 -1.299 -26.344 1.00 84.38 84 ALA A O 1
ATOM 666 N N . ASN A 1 85 ? 13.531 0.451 -25.933 1.00 87.38 85 ASN A N 1
ATOM 667 C CA . ASN A 1 85 ? 14.701 -0.370 -25.609 1.00 87.38 85 ASN A CA 1
ATOM 668 C C . ASN A 1 85 ? 15.583 0.322 -24.554 1.00 87.38 85 ASN A C 1
ATOM 670 O O . ASN A 1 85 ? 16.673 0.816 -24.865 1.00 87.38 85 ASN A O 1
ATOM 674 N N . PRO A 1 86 ? 15.077 0.442 -23.317 1.00 90.75 86 PRO A N 1
ATOM 675 C CA . PRO A 1 86 ? 15.750 1.184 -22.267 1.00 90.75 86 PRO A CA 1
ATOM 676 C C . PRO A 1 86 ? 17.040 0.494 -21.832 1.00 90.75 86 PRO A C 1
ATOM 678 O O . PRO A 1 86 ? 17.146 -0.735 -21.835 1.00 90.75 86 PRO A O 1
ATOM 681 N N . SER A 1 87 ? 18.026 1.284 -21.406 1.00 94.00 87 SER A N 1
ATOM 682 C CA . SER A 1 87 ? 19.249 0.736 -20.815 1.00 94.00 87 SER A CA 1
ATOM 683 C C . SER A 1 87 ? 18.928 -0.097 -19.565 1.00 94.00 87 SER A C 1
ATOM 685 O O . SER A 1 87 ? 17.949 0.174 -18.869 1.00 94.00 87 SER A O 1
ATOM 687 N N . LEU A 1 88 ? 19.782 -1.067 -19.222 1.00 93.81 88 LEU A N 1
ATOM 688 C CA . LEU A 1 88 ? 19.622 -1.856 -17.988 1.00 93.81 88 LEU A CA 1
ATOM 689 C C . LEU A 1 88 ? 19.566 -0.980 -16.727 1.00 93.81 88 LEU A C 1
ATOM 691 O O 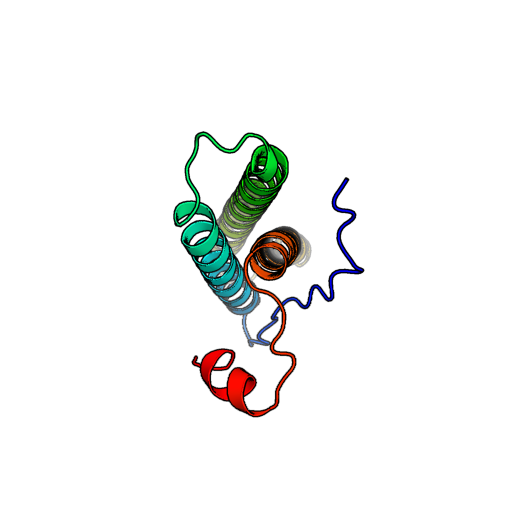. LEU A 1 88 ? 18.897 -1.330 -15.756 1.00 93.81 88 LEU A O 1
ATOM 695 N N . GLN A 1 89 ? 20.258 0.162 -16.744 1.00 94.88 89 GLN A N 1
ATOM 696 C CA . GLN A 1 89 ? 20.226 1.122 -15.647 1.00 94.88 89 GLN A CA 1
ATOM 697 C C . GLN A 1 89 ? 18.831 1.735 -15.505 1.00 94.88 89 GLN A C 1
ATOM 699 O O . GLN A 1 89 ? 18.255 1.686 -14.424 1.00 94.88 89 GLN A O 1
ATOM 704 N N . THR A 1 90 ? 18.264 2.228 -16.606 1.00 92.25 90 THR A N 1
ATOM 705 C CA . THR A 1 90 ? 16.914 2.802 -16.630 1.00 92.25 90 THR A CA 1
ATOM 706 C C . THR A 1 90 ? 15.863 1.767 -16.225 1.00 92.25 90 THR A C 1
ATOM 708 O O . THR A 1 90 ? 14.985 2.074 -15.425 1.00 92.25 90 THR A O 1
ATOM 711 N N . GLN A 1 91 ? 16.005 0.519 -16.691 1.00 93.31 91 GLN A N 1
ATOM 712 C CA . GLN A 1 91 ? 15.150 -0.596 -16.266 1.00 93.31 91 GLN A CA 1
ATOM 713 C C . GLN A 1 91 ? 15.195 -0.830 -14.757 1.00 93.31 91 GLN A C 1
ATOM 715 O O . GLN A 1 91 ? 14.167 -0.953 -14.096 1.00 93.31 91 GLN A O 1
ATOM 720 N N . SER A 1 92 ? 16.401 -0.839 -14.193 1.00 94.81 92 SER A N 1
ATOM 721 C CA . SER A 1 92 ? 16.592 -1.021 -12.753 1.00 94.81 92 SER A CA 1
ATOM 722 C C . SER A 1 92 ? 15.971 0.116 -11.933 1.00 94.81 92 SER A C 1
ATOM 724 O O . SER A 1 92 ? 15.516 -0.115 -10.814 1.00 94.81 92 SER A O 1
ATOM 726 N N . GLU A 1 93 ? 15.950 1.340 -12.464 1.00 96.31 93 GLU A N 1
ATOM 727 C CA . GLU A 1 93 ? 15.409 2.514 -11.777 1.00 96.31 93 GLU A CA 1
ATOM 728 C C . GLU A 1 93 ? 13.887 2.451 -11.632 1.00 96.31 93 GLU A C 1
ATOM 730 O O . GLU A 1 93 ? 13.392 2.600 -10.511 1.00 96.31 93 GLU A O 1
ATOM 735 N N . TRP A 1 94 ? 13.140 2.173 -12.706 1.00 95.12 94 TRP A N 1
ATOM 736 C CA . TRP A 1 94 ? 11.682 2.055 -12.597 1.00 95.12 94 TRP A CA 1
ATOM 737 C C . TRP A 1 94 ? 11.253 0.771 -11.871 1.00 95.12 94 TRP A C 1
ATOM 739 O O . TRP A 1 94 ? 10.335 0.821 -11.051 1.00 95.12 94 TRP A O 1
ATOM 749 N N . LEU A 1 95 ? 11.979 -0.348 -12.023 1.00 95.94 95 LEU A N 1
ATOM 750 C CA . LEU A 1 95 ? 11.730 -1.560 -11.225 1.00 95.94 95 LEU A CA 1
ATOM 751 C C . LEU A 1 95 ? 11.906 -1.301 -9.729 1.00 95.94 95 LEU A C 1
ATOM 753 O O . LEU A 1 95 ? 11.130 -1.787 -8.908 1.00 95.94 95 LEU A O 1
ATOM 757 N N . LYS A 1 96 ? 12.912 -0.507 -9.352 1.00 97.44 96 LYS A N 1
ATOM 758 C CA . LYS A 1 96 ? 13.108 -0.112 -7.957 1.00 97.44 96 LYS A CA 1
ATOM 759 C C . LYS A 1 96 ? 11.920 0.696 -7.433 1.00 97.44 96 LYS A C 1
ATOM 761 O O . LYS A 1 96 ? 11.491 0.454 -6.308 1.00 97.44 96 LYS A O 1
ATOM 766 N N . LYS A 1 97 ? 11.367 1.605 -8.239 1.00 98.12 97 LYS A N 1
ATOM 767 C CA . LYS A 1 97 ? 10.158 2.360 -7.879 1.00 98.12 97 LYS A CA 1
ATOM 768 C C . LYS A 1 97 ? 8.953 1.446 -7.666 1.00 98.12 97 LYS A C 1
ATOM 770 O O . LYS A 1 97 ? 8.253 1.597 -6.668 1.00 98.12 97 LYS A O 1
ATOM 775 N N . TYR A 1 98 ? 8.776 0.438 -8.516 1.00 97.12 98 TYR A N 1
ATOM 776 C CA . TYR A 1 98 ? 7.758 -0.595 -8.321 1.00 97.12 98 TYR A CA 1
ATOM 777 C C . TYR A 1 98 ? 7.979 -1.421 -7.048 1.00 97.12 98 TYR A C 1
ATOM 779 O O . TYR A 1 98 ? 7.033 -1.649 -6.297 1.00 97.12 98 TYR A O 1
ATOM 787 N N . CYS A 1 99 ? 9.220 -1.787 -6.719 1.00 96.50 99 CYS A N 1
ATOM 788 C CA . CYS A 1 99 ? 9.536 -2.436 -5.443 1.00 96.50 99 CYS A CA 1
ATOM 789 C C . CYS A 1 99 ? 9.224 -1.542 -4.230 1.00 96.50 99 CYS A C 1
ATOM 791 O O . CYS A 1 99 ? 8.705 -2.022 -3.219 1.00 96.50 99 CYS A O 1
ATOM 793 N N . ASP A 1 100 ? 9.537 -0.247 -4.305 1.00 97.81 100 ASP A N 1
ATOM 794 C CA . ASP A 1 100 ? 9.221 0.718 -3.248 1.00 97.81 100 ASP A CA 1
ATOM 795 C C . ASP A 1 100 ? 7.700 0.849 -3.064 1.00 97.81 100 ASP A C 1
ATOM 797 O O . ASP A 1 100 ? 7.212 0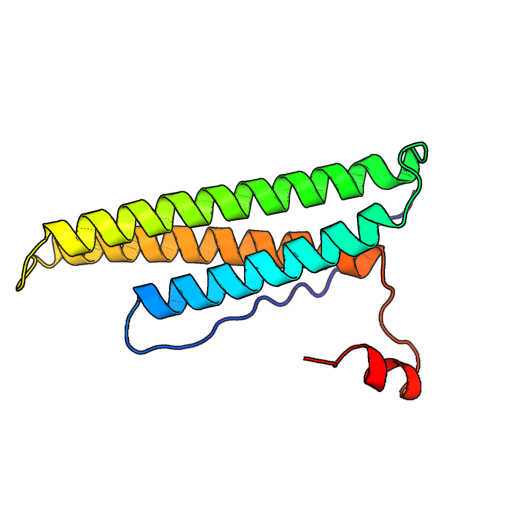.830 -1.928 1.00 97.81 100 ASP A O 1
ATOM 801 N N . ALA A 1 101 ? 6.951 0.886 -4.172 1.00 97.94 101 ALA A N 1
ATOM 802 C CA . ALA A 1 101 ? 5.493 0.906 -4.170 1.00 97.94 101 ALA A CA 1
ATOM 803 C C . ALA A 1 101 ? 4.903 -0.350 -3.520 1.00 97.94 101 ALA A C 1
ATOM 805 O O . ALA A 1 101 ? 4.119 -0.255 -2.573 1.00 97.94 101 ALA A O 1
ATOM 806 N N . LEU A 1 102 ? 5.358 -1.528 -3.955 1.00 96.12 102 LEU A N 1
ATOM 807 C CA . LEU A 1 102 ? 4.921 -2.822 -3.436 1.00 96.12 102 LEU A CA 1
ATOM 808 C C . LEU A 1 102 ? 5.133 -2.928 -1.921 1.00 96.12 102 LEU A C 1
ATOM 810 O O . LEU A 1 102 ? 4.236 -3.327 -1.179 1.00 96.12 102 LEU A O 1
ATOM 814 N N . ASN A 1 103 ? 6.306 -2.509 -1.440 1.00 96.06 103 ASN A N 1
ATOM 815 C CA . ASN A 1 103 ? 6.624 -2.494 -0.014 1.00 96.06 103 ASN A CA 1
ATOM 816 C C . ASN A 1 103 ? 5.701 -1.564 0.782 1.00 96.06 103 ASN A C 1
ATOM 818 O O . ASN A 1 103 ? 5.326 -1.876 1.916 1.00 96.06 103 ASN A O 1
ATOM 822 N N . ALA A 1 104 ? 5.364 -0.402 0.226 1.00 97.75 104 ALA A N 1
ATOM 823 C CA . ALA A 1 104 ? 4.476 0.554 0.871 1.00 97.75 104 ALA A CA 1
ATOM 824 C C . ALA A 1 104 ? 3.028 0.036 0.911 1.00 97.75 104 ALA A C 1
ATOM 826 O O . ALA A 1 104 ? 2.394 0.081 1.969 1.00 97.75 104 ALA A O 1
ATOM 827 N N . TYR A 1 105 ? 2.535 -0.559 -0.178 1.00 97.25 105 TYR A N 1
ATOM 828 C CA . TYR A 1 105 ? 1.220 -1.198 -0.197 1.00 97.25 105 TYR A CA 1
ATOM 829 C C . TYR A 1 105 ? 1.136 -2.382 0.760 1.00 97.25 105 TYR A C 1
ATOM 831 O O . TYR A 1 105 ? 0.206 -2.430 1.561 1.00 97.25 105 TYR A O 1
ATOM 839 N N . ALA A 1 106 ? 2.134 -3.268 0.800 1.00 94.44 106 ALA A N 1
ATOM 840 C CA . ALA A 1 106 ? 2.164 -4.376 1.757 1.00 94.44 106 ALA A CA 1
ATOM 841 C C . ALA A 1 106 ? 2.103 -3.887 3.220 1.00 94.44 106 ALA A C 1
ATOM 843 O O . ALA A 1 106 ? 1.376 -4.447 4.044 1.00 94.44 106 ALA A O 1
ATOM 844 N N . LYS A 1 107 ? 2.802 -2.790 3.552 1.00 95.31 107 LYS A N 1
ATOM 845 C CA . LYS A 1 107 ? 2.693 -2.147 4.876 1.00 95.31 107 LYS A CA 1
ATOM 846 C C . LYS A 1 107 ? 1.299 -1.579 5.123 1.00 95.31 107 LYS A C 1
ATOM 848 O O . LYS A 1 107 ? 0.792 -1.707 6.235 1.00 95.31 107 LYS A O 1
ATOM 853 N N . SER A 1 108 ? 0.692 -0.948 4.119 1.00 96.75 108 SER A N 1
ATOM 854 C CA . SER A 1 108 ? -0.674 -0.431 4.211 1.00 96.75 108 SER A CA 1
ATOM 855 C C . SER A 1 108 ? -1.673 -1.555 4.493 1.00 96.75 108 SER A C 1
ATOM 857 O O . SER A 1 108 ? -2.401 -1.472 5.481 1.00 96.75 108 SER A O 1
ATOM 859 N N . GLN A 1 109 ? -1.621 -2.651 3.726 1.00 94.62 109 GLN A N 1
ATOM 860 C CA . GLN A 1 109 ? -2.438 -3.849 3.940 1.00 94.62 109 GLN A CA 1
ATOM 861 C C . GLN A 1 109 ? -2.275 -4.387 5.367 1.00 94.62 109 GLN A C 1
ATOM 863 O O . GLN A 1 109 ? -3.259 -4.554 6.084 1.00 94.62 109 GLN A O 1
ATOM 868 N N . ALA A 1 110 ? -1.030 -4.591 5.812 1.00 91.94 110 ALA A N 1
ATOM 869 C CA . ALA A 1 110 ? -0.739 -5.144 7.130 1.00 91.94 110 ALA A CA 1
ATOM 870 C C . ALA A 1 110 ? -1.279 -4.267 8.271 1.00 91.94 110 ALA A C 1
ATOM 872 O O . ALA A 1 110 ? -1.879 -4.788 9.210 1.00 91.94 110 ALA A O 1
ATOM 873 N N . ILE A 1 111 ? -1.097 -2.943 8.202 1.00 93.44 111 ILE A N 1
ATOM 874 C CA . ILE A 1 111 ? -1.584 -2.021 9.240 1.00 93.44 111 ILE A CA 1
ATOM 875 C C . ILE A 1 111 ? -3.115 -1.923 9.201 1.00 93.44 111 ILE A C 1
ATOM 877 O O . ILE A 1 111 ? -3.753 -1.945 10.252 1.00 93.44 111 ILE A O 1
ATOM 881 N N . SER A 1 112 ? -3.721 -1.866 8.013 1.00 92.56 112 SER A N 1
ATOM 882 C CA . SER A 1 112 ? -5.180 -1.870 7.865 1.00 92.56 112 SER A CA 1
ATOM 883 C C . SER A 1 112 ? -5.799 -3.151 8.426 1.00 92.56 112 SER A C 1
ATOM 885 O O . SER A 1 112 ? -6.786 -3.084 9.154 1.00 92.56 112 SER A O 1
ATOM 887 N N . LEU A 1 113 ? -5.179 -4.310 8.191 1.00 88.88 113 LEU A N 1
ATOM 888 C CA . LEU A 1 113 ? -5.599 -5.580 8.785 1.00 88.88 113 LEU A CA 1
ATOM 889 C C . LEU A 1 113 ? -5.441 -5.604 10.307 1.00 88.88 113 LEU A C 1
ATOM 891 O O . LEU A 1 113 ? -6.291 -6.169 10.987 1.00 88.88 113 LEU A O 1
ATOM 895 N N . GLN A 1 114 ? -4.408 -4.965 10.867 1.00 88.50 114 GLN A N 1
ATOM 896 C CA . GLN A 1 114 ? -4.290 -4.809 12.323 1.00 88.50 114 GLN A CA 1
ATOM 897 C C . GLN A 1 114 ? -5.467 -4.016 12.901 1.00 88.50 114 GLN A C 1
ATOM 899 O O . GLN A 1 114 ? -6.041 -4.427 13.907 1.00 88.50 114 GLN A O 1
ATOM 904 N N . VAL A 1 115 ? -5.854 -2.914 12.249 1.00 89.25 115 VAL A N 1
ATOM 905 C CA . VAL A 1 115 ? -7.022 -2.118 12.657 1.00 89.25 115 VAL A CA 1
ATOM 906 C C . VAL A 1 115 ? -8.303 -2.937 12.522 1.00 89.25 115 VAL A C 1
ATOM 908 O O . VAL A 1 115 ? -9.088 -2.996 13.463 1.00 89.25 115 VAL A O 1
ATOM 911 N N . TYR A 1 116 ? -8.498 -3.607 11.386 1.00 88.88 116 TYR A N 1
ATOM 912 C CA . TYR A 1 116 ? -9.677 -4.432 11.143 1.00 88.88 116 TYR A CA 1
ATOM 913 C C . TYR A 1 116 ? -9.811 -5.558 12.176 1.00 88.88 116 TYR A C 1
ATOM 915 O O . TYR A 1 116 ? -10.856 -5.679 12.802 1.00 88.88 116 TYR A O 1
ATOM 923 N N . ASN A 1 117 ? -8.747 -6.324 12.427 1.00 84.81 117 ASN A N 1
ATOM 924 C CA . ASN A 1 117 ? -8.764 -7.448 13.369 1.00 84.81 117 ASN A CA 1
ATOM 925 C C . ASN A 1 117 ? -8.949 -7.011 14.831 1.00 84.81 117 ASN A C 1
ATOM 927 O O . ASN A 1 117 ? -9.447 -7.788 15.642 1.00 84.81 117 ASN A O 1
ATOM 931 N N . ALA A 1 118 ? -8.565 -5.779 15.182 1.00 85.00 118 ALA A N 1
ATOM 932 C CA . ALA A 1 118 ? -8.849 -5.217 16.501 1.00 85.00 118 ALA A CA 1
ATOM 933 C C . ALA A 1 118 ? -10.342 -4.890 16.694 1.00 85.00 118 ALA A C 1
ATOM 935 O O . ALA A 1 118 ? -10.822 -4.883 17.826 1.00 85.00 118 ALA A O 1
ATOM 936 N N . LEU A 1 119 ? -11.063 -4.617 15.603 1.00 84.69 119 LEU A N 1
ATOM 937 C CA . LEU A 1 119 ? -12.480 -4.238 15.607 1.00 84.69 119 LEU A CA 1
ATOM 938 C C . LEU A 1 119 ? -13.414 -5.414 15.314 1.00 84.69 119 LEU A C 1
ATOM 940 O O . LEU A 1 119 ? -14.523 -5.475 15.841 1.00 84.69 119 LEU A O 1
ATOM 944 N N . VAL A 1 120 ? -12.960 -6.354 14.489 1.00 82.38 120 VAL A N 1
ATOM 945 C CA . VAL A 1 120 ? -13.693 -7.549 14.082 1.00 82.38 120 VAL A CA 1
ATOM 946 C C . VAL A 1 120 ? -12.924 -8.764 14.594 1.00 82.38 120 VAL A C 1
ATOM 948 O O . VAL A 1 120 ? -11.953 -9.187 13.960 1.00 82.38 120 VAL A O 1
ATOM 951 N N . PRO A 1 121 ? -13.319 -9.329 15.750 1.00 66.25 121 PRO A N 1
ATOM 952 C CA . PRO A 1 121 ? -12.648 -10.499 16.288 1.00 66.25 121 PRO A CA 1
ATOM 953 C C . PRO A 1 121 ? -12.765 -11.683 15.325 1.00 66.25 121 PRO A C 1
ATOM 955 O O . PRO A 1 121 ? -13.782 -11.872 14.652 1.00 66.25 121 PRO A O 1
ATOM 958 N N . VAL A 1 122 ? -11.705 -12.492 15.280 1.00 64.94 122 VAL A N 1
ATOM 959 C CA . VAL A 1 122 ? -11.647 -13.693 14.442 1.00 64.94 122 VAL A CA 1
ATOM 960 C C . VAL A 1 122 ? -12.804 -14.628 14.822 1.00 64.94 122 VAL A C 1
ATOM 962 O O . VAL A 1 122 ? -13.001 -14.882 16.015 1.00 64.94 122 VAL A O 1
ATOM 965 N N . PRO A 1 123 ? -13.552 -15.162 13.838 1.00 61.31 123 PRO A N 1
ATOM 966 C CA . PRO A 1 123 ? -14.557 -16.195 14.050 1.00 61.31 123 PRO A CA 1
ATOM 967 C C . PRO A 1 123 ? -14.041 -17.299 14.975 1.00 61.31 123 PRO A C 1
ATOM 969 O O . PRO A 1 123 ? -13.082 -17.996 14.647 1.00 61.31 123 PRO A O 1
ATOM 972 N N . THR A 1 124 ? -14.680 -17.484 16.128 1.00 61.41 124 THR A N 1
ATOM 973 C CA . THR A 1 124 ? -14.293 -18.553 17.072 1.00 61.41 124 THR A CA 1
ATOM 974 C C . THR A 1 124 ? -15.058 -19.845 16.802 1.00 61.41 124 THR A C 1
ATOM 976 O O . THR A 1 124 ? -14.735 -20.896 17.358 1.00 61.41 124 THR A O 1
ATOM 979 N N . LYS A 1 125 ? -16.065 -19.793 15.921 1.00 58.44 125 LYS A N 1
ATOM 980 C CA . LYS A 1 125 ? -16.885 -20.941 15.524 1.00 58.44 125 LYS A CA 1
ATOM 981 C C . LYS A 1 125 ? -16.896 -21.125 14.014 1.00 58.44 125 LYS A C 1
ATOM 983 O O . LYS A 1 125 ? -16.960 -20.174 13.243 1.00 58.44 125 LYS A O 1
ATOM 988 N N . LEU A 1 126 ? -16.956 -22.386 13.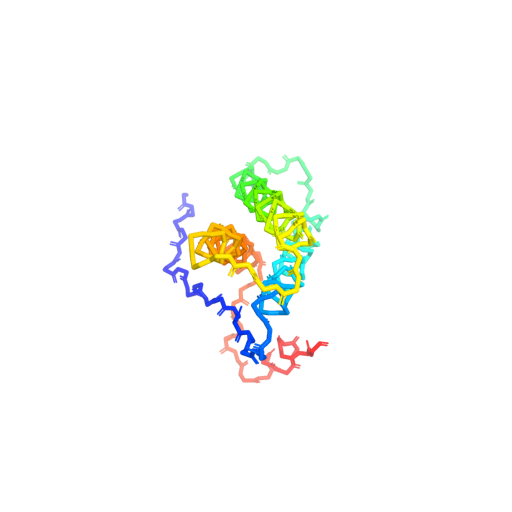585 1.00 54.03 126 LEU A N 1
ATOM 989 C CA . LEU A 1 126 ? -16.976 -22.763 12.168 1.00 54.03 126 LEU A CA 1
ATOM 990 C C . LEU A 1 126 ? -18.145 -22.132 11.379 1.00 54.03 126 LEU A C 1
ATOM 992 O O . LEU A 1 126 ? -18.037 -21.903 10.179 1.00 54.03 126 LEU A O 1
ATOM 996 N N . SER A 1 127 ? -19.264 -21.843 12.050 1.00 54.31 127 SER A N 1
ATOM 997 C CA . SER A 1 127 ? -20.439 -21.178 11.469 1.00 54.31 127 SER A CA 1
ATOM 998 C C . SER A 1 127 ? -20.202 -19.705 11.128 1.00 54.31 127 SER A C 1
ATOM 1000 O O . SER A 1 127 ? -20.841 -19.183 10.221 1.00 54.31 127 SER A O 1
ATOM 1002 N N . GLU A 1 128 ? -19.284 -19.045 11.832 1.00 54.34 128 GLU A N 1
ATOM 1003 C CA . GLU A 1 128 ? -18.954 -17.625 11.665 1.00 54.34 128 GLU A CA 1
ATOM 1004 C C . GLU A 1 128 ? -17.976 -17.405 10.488 1.00 54.34 128 GLU A C 1
ATOM 1006 O O . GLU A 1 128 ? -17.971 -16.338 9.879 1.00 54.34 128 GLU A O 1
ATOM 1011 N N . LEU A 1 129 ? -17.232 -18.442 10.067 1.00 53.78 129 LEU A N 1
ATOM 1012 C CA . LEU A 1 129 ? -16.327 -18.400 8.903 1.00 53.78 129 LEU A CA 1
ATOM 1013 C C . LEU A 1 129 ? -17.045 -18.133 7.569 1.00 53.78 129 LEU A C 1
ATOM 1015 O O . LEU A 1 129 ? -16.455 -17.559 6.656 1.00 53.78 129 LEU A O 1
ATOM 1019 N N . ARG A 1 130 ? -18.325 -18.514 7.439 1.00 47.44 130 ARG A N 1
ATOM 1020 C CA . ARG A 1 130 ? -19.103 -18.298 6.202 1.00 47.44 130 ARG A CA 1
ATOM 1021 C C . ARG A 1 130 ? -19.385 -16.822 5.913 1.00 47.44 130 ARG A C 1
ATOM 1023 O O . ARG A 1 130 ? -19.606 -16.479 4.759 1.00 47.44 130 ARG A O 1
ATOM 1030 N N . HIS A 1 131 ? -19.376 -15.972 6.939 1.00 44.75 131 HIS A N 1
ATOM 1031 C CA . HIS A 1 131 ? -19.552 -14.525 6.794 1.00 44.75 131 HIS A CA 1
ATOM 1032 C C . HIS A 1 131 ? -18.222 -13.770 6.682 1.00 44.75 131 HIS A C 1
ATOM 1034 O O . HIS A 1 131 ? -18.220 -12.620 6.262 1.00 44.75 131 HIS A O 1
ATOM 1040 N N . TYR A 1 132 ? -17.105 -14.418 7.029 1.00 44.25 132 TYR A N 1
ATOM 1041 C CA . TYR A 1 132 ? -15.765 -13.827 7.006 1.00 44.25 132 TYR A CA 1
ATOM 1042 C C . TYR A 1 132 ? -15.081 -13.949 5.631 1.00 44.25 132 TYR A C 1
ATOM 1044 O O . TYR A 1 132 ? -14.295 -13.089 5.255 1.00 44.25 132 TYR A O 1
ATOM 1052 N N . ASN A 1 133 ? -15.425 -14.987 4.858 1.00 38.56 133 ASN A N 1
ATOM 1053 C CA . ASN A 1 133 ? -14.836 -15.296 3.546 1.00 38.56 133 ASN A CA 1
ATOM 1054 C C . ASN A 1 133 ? -15.703 -14.862 2.346 1.00 38.56 133 ASN A C 1
ATOM 1056 O O . ASN A 1 133 ? -15.589 -15.453 1.273 1.00 38.56 133 ASN A O 1
ATOM 1060 N N . ALA A 1 134 ? -16.613 -13.898 2.508 1.00 28.38 134 ALA A N 1
ATOM 1061 C CA . ALA A 1 134 ? -17.356 -13.388 1.357 1.00 28.38 134 ALA A CA 1
ATOM 1062 C C . ALA A 1 134 ? -16.423 -12.484 0.517 1.00 28.38 134 ALA A C 1
ATOM 1064 O O . ALA A 1 134 ? -15.903 -11.518 1.085 1.00 28.38 134 ALA A O 1
ATOM 1065 N N . PRO A 1 135 ? -16.165 -12.825 -0.763 1.00 41.72 135 PRO A N 1
ATOM 1066 C CA . PRO A 1 135 ? -15.300 -12.049 -1.654 1.00 41.72 135 PRO A CA 1
ATOM 1067 C C . PRO A 1 135 ? -15.817 -10.623 -1.865 1.00 41.72 135 PRO A C 1
ATOM 1069 O O . PRO A 1 135 ? -17.058 -10.447 -1.930 1.00 41.72 135 PRO A O 1
#

Secondary structure (DSSP, 8-state):
--PPP-----------SSHHHHHHHHHHHHHHHHHHHHHHHTTS-TT-GGGHHHHHHHHHHHHHHHHHHHHHHHHHHHHHHT-SS--HHHHHHHHHHHHHHHHHHHHHHHHHHHHHHHHS---SSTTTHHHH---